Protein AF-A0A1A9Z2J8-F1 (afdb_monomer)

Sequence (151 aa):
MTIAEQLEAKGYQLGQQDGEQKGYQLGRQDGVKEATRQLAKQLLSDGVARENIKRYTSLSDRYEDRMIKNDYEVKYPLDAVSVEKFSELLGKPETAVRKMIINNKLPVVELTDPEAAAARVGERWVVISEFNRRVLEAYYNHPAEERDAWL

Radius of gyration: 28.79 Å; Cα contacts (8 Å, |Δi|>4): 84; chains: 1; bounding box: 60×54×87 Å

Foldseek 3Di:
DDPVVVVVVVVVVVVVVVVVVVVVVVVVVVVLVVVLVVVLVVCVVVVNDPVVSCVPSVPPPVVVVVVVVPPPPVVDPDQKAFLVVVCVVVVHPSVVSVVCVVVVNFAWDFADDPVPVPDDGGGIITGNVVVVVVVVVVLVPDDPCVNVVPD

Nearest PDB structures (foldseek):
  4lhf-assembly1_A  TM=9.411E-01  e=3.650E-07  Peduovirus P2
  6ama-assembly1_A  TM=7.362E-01  e=1.944E-01  Streptomyces venezuelae
  9gs9-assembly1_J  TM=6.048E-01  e=2.576E+00  Pseudoalteromonas agarivorans S816
  6pif-assembly1_J  TM=5.333E-01  e=2.410E+00  Vibrio cholerae
  1ub9-assembly1_A-2  TM=4.223E-01  e=1.419E+00  Pyrococcus horikoshii OT3

pLDDT: mean 79.55, std 14.09, range [46.72, 96.81]

InterPro domains:
  IPR019679 Regulatory phage protein Cox [PF10743] (67-151)
  IPR038147 Cox superfamily [G3DSA:6.10.200.10] (70-151)

Secondary structure (DSSP, 8-state):
--HHHHHHHHHHHHHHHHHHHHHHHHHHHHHHHHHHHHHHHHHHHTT--HHHHHHHH---HHHHHHHHTT----SS--SEEEHHHHHHHHTS-HHHHHHHHHTT-S-EEEE--SS-TTSSPPEEEEEHHHHHHHHHHHHHTS-HHHHSTT-

Organism: Glossina pallidipes (NCBI:txid7398)

Solvent-accessible surface area (backbone atoms only — not comparable to full-atom values): 8941 Å² total; per-residue (Å²): 133,55,75,66,59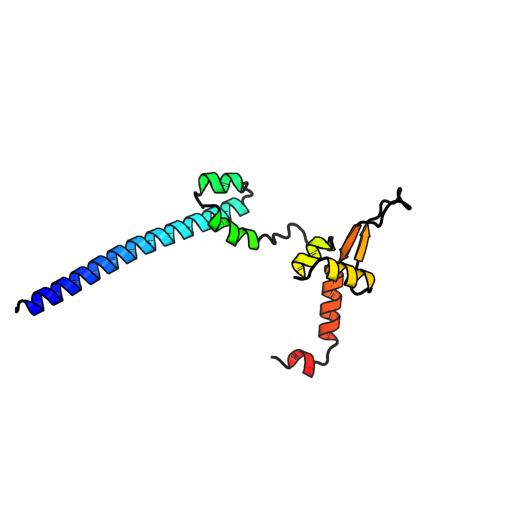,54,51,51,53,50,50,52,53,52,52,51,55,51,49,52,51,52,50,52,54,50,51,53,53,50,52,50,54,50,52,52,49,52,51,51,52,49,42,50,76,73,66,51,57,66,73,58,51,44,73,73,62,71,58,54,76,77,64,49,61,71,56,59,77,64,70,77,72,68,89,58,92,65,54,50,41,44,52,64,60,48,15,62,77,69,73,45,60,48,71,56,50,54,50,36,48,77,68,67,72,53,54,67,50,73,56,56,60,85,87,47,81,86,66,72,87,40,56,55,29,38,31,48,57,62,45,52,49,52,54,52,52,55,58,68,70,45,56,66,71,72,67,51,67,86,116

Mean predicted aligned error: 16.74 Å

Structure (mmCIF, N/CA/C/O backbone):
data_AF-A0A1A9Z2J8-F1
#
_entry.id   AF-A0A1A9Z2J8-F1
#
loop_
_atom_site.group_PDB
_atom_site.id
_atom_site.type_symbol
_atom_site.label_atom_id
_atom_site.label_alt_id
_atom_site.label_comp_id
_atom_site.label_asym_id
_atom_site.label_entity_id
_atom_site.label_seq_id
_atom_site.pdbx_PDB_ins_code
_atom_site.Cartn_x
_atom_site.Cartn_y
_atom_site.Cartn_z
_atom_site.occupancy
_atom_site.B_iso_or_equiv
_atom_site.auth_seq_id
_atom_site.auth_comp_id
_atom_site.auth_asym_id
_atom_site.auth_atom_id
_atom_site.pdbx_PDB_model_num
ATOM 1 N N . MET A 1 1 ? -37.058 -0.593 63.280 1.00 61.38 1 MET A N 1
ATOM 2 C CA . MET A 1 1 ? -35.844 -0.633 62.447 1.00 61.38 1 MET A CA 1
ATOM 3 C C . MET A 1 1 ? -34.641 -0.482 63.342 1.00 61.38 1 MET A C 1
ATOM 5 O O . MET A 1 1 ? -34.639 0.399 64.198 1.00 61.38 1 MET A O 1
ATOM 9 N N . THR A 1 2 ? -33.668 -1.364 63.175 1.00 86.56 2 THR A N 1
ATOM 10 C CA . THR A 1 2 ? -32.393 -1.313 63.889 1.00 86.56 2 THR A CA 1
ATOM 11 C C . THR A 1 2 ? -31.433 -0.344 63.191 1.00 86.56 2 THR A C 1
ATOM 13 O O . THR A 1 2 ? -31.602 -0.002 62.021 1.00 86.56 2 THR A O 1
ATOM 16 N N . ILE A 1 3 ? -30.416 0.129 63.912 1.00 80.06 3 ILE A N 1
ATOM 17 C CA . ILE A 1 3 ? -29.410 1.064 63.376 1.00 80.06 3 ILE A CA 1
ATOM 18 C C . ILE A 1 3 ? -28.657 0.443 62.182 1.00 80.06 3 ILE A C 1
ATOM 20 O O . ILE A 1 3 ? -28.304 1.149 61.241 1.00 80.06 3 ILE A O 1
ATOM 24 N N . ALA A 1 4 ? -28.466 -0.880 62.189 1.00 77.75 4 ALA A N 1
ATOM 25 C CA . ALA A 1 4 ? -27.839 -1.617 61.094 1.00 77.75 4 ALA A CA 1
ATOM 26 C C . ALA A 1 4 ? -28.681 -1.578 59.806 1.00 77.75 4 ALA A C 1
ATOM 28 O O . ALA A 1 4 ? -28.157 -1.243 58.748 1.00 77.75 4 ALA A O 1
ATOM 29 N N . GLU A 1 5 ? -29.993 -1.808 59.908 1.00 82.81 5 GLU A N 1
ATOM 30 C CA . GLU A 1 5 ? -30.920 -1.742 58.765 1.00 82.81 5 GLU A CA 1
ATOM 31 C C . GLU A 1 5 ? -30.978 -0.334 58.151 1.00 82.81 5 GLU A C 1
ATOM 33 O O . GLU A 1 5 ? -31.040 -0.178 56.933 1.00 82.81 5 GLU A O 1
ATOM 38 N N . GLN A 1 6 ? -30.919 0.714 58.983 1.00 78.81 6 GLN A N 1
ATOM 39 C CA . GLN A 1 6 ? -30.886 2.098 58.497 1.00 78.81 6 GLN A CA 1
ATOM 40 C C . GLN A 1 6 ? -29.582 2.435 57.768 1.00 78.81 6 GLN A C 1
ATOM 42 O O . GLN A 1 6 ? -29.606 3.160 56.771 1.00 78.81 6 GLN A O 1
ATOM 47 N N . LEU A 1 7 ? -28.447 1.925 58.253 1.00 76.19 7 LEU A N 1
ATOM 48 C CA . LEU A 1 7 ? -27.150 2.119 57.604 1.00 76.19 7 LEU A CA 1
ATOM 49 C C . LEU A 1 7 ? -27.081 1.392 56.256 1.00 76.19 7 LEU A C 1
ATOM 51 O O . LEU A 1 7 ? -26.599 1.976 55.286 1.00 76.19 7 LEU A O 1
ATOM 55 N N . GLU A 1 8 ? -27.609 0.172 56.170 1.00 83.44 8 GLU A N 1
ATOM 56 C CA . GLU A 1 8 ? -27.655 -0.608 54.930 1.00 83.44 8 GLU A CA 1
ATOM 57 C C . GLU A 1 8 ? -28.583 0.031 53.885 1.00 83.44 8 GLU A C 1
ATOM 59 O O . GLU A 1 8 ? -28.173 0.243 52.743 1.00 83.44 8 GLU A O 1
ATOM 64 N N . ALA A 1 9 ? -29.785 0.460 54.290 1.00 82.56 9 ALA A N 1
ATOM 65 C CA . ALA A 1 9 ? -30.716 1.172 53.412 1.00 82.56 9 ALA A CA 1
ATOM 66 C C . ALA A 1 9 ? -30.120 2.485 52.876 1.00 82.56 9 ALA A C 1
ATOM 68 O O . ALA A 1 9 ? -30.250 2.798 51.690 1.00 82.56 9 ALA A O 1
ATOM 69 N N . LYS A 1 10 ? -29.414 3.237 53.731 1.00 87.25 10 LYS A N 1
ATOM 70 C CA . LYS A 1 10 ? -28.740 4.477 53.331 1.00 87.25 10 LYS A CA 1
ATOM 71 C C . LYS A 1 10 ? -27.565 4.208 52.393 1.00 87.25 10 LYS A C 1
ATOM 73 O O . LYS A 1 10 ? -27.387 4.951 51.433 1.00 87.25 10 LYS A O 1
ATOM 78 N N . GLY A 1 11 ? -26.789 3.151 52.639 1.00 81.12 11 GLY A N 1
ATOM 79 C CA . GLY A 1 11 ? -25.708 2.719 51.752 1.00 81.12 11 GLY A CA 1
ATOM 80 C C . GLY A 1 11 ? -26.219 2.321 50.366 1.00 81.12 11 GLY A C 1
ATOM 81 O O . GLY A 1 11 ? -25.662 2.758 49.360 1.00 81.12 11 GLY A O 1
ATOM 82 N N . TYR A 1 12 ? -27.323 1.574 50.310 1.00 83.69 12 TYR A N 1
ATOM 83 C CA . TYR A 1 12 ? -27.968 1.177 49.059 1.00 83.69 12 TYR A CA 1
ATOM 84 C C . TYR A 1 12 ? -28.475 2.387 48.259 1.00 83.69 12 TYR A C 1
ATOM 86 O O . TYR A 1 12 ? -28.181 2.511 47.071 1.00 83.69 12 TYR A O 1
ATOM 94 N N . GLN A 1 13 ? -29.162 3.327 48.916 1.00 81.19 13 GLN A N 1
ATOM 95 C CA . GLN A 1 13 ? -29.629 4.567 48.283 1.00 81.19 13 GLN A CA 1
ATOM 96 C C . GLN A 1 13 ? -28.477 5.428 47.752 1.00 81.19 13 GLN A C 1
ATOM 98 O O . GLN A 1 13 ? -28.555 5.932 46.632 1.00 81.19 13 GLN A O 1
ATOM 103 N N . LEU A 1 14 ? -27.394 5.571 48.525 1.00 82.88 14 LEU A N 1
ATOM 104 C CA . LEU A 1 14 ? -26.217 6.328 48.094 1.00 82.88 14 LEU A CA 1
ATOM 105 C C . LEU A 1 14 ? -25.551 5.680 46.873 1.00 82.88 14 LEU A C 1
ATOM 107 O O . LEU A 1 14 ? -25.165 6.381 45.943 1.00 82.88 14 LEU A O 1
ATOM 111 N N . GLY A 1 15 ? -25.449 4.346 46.861 1.00 82.62 15 GLY A N 1
ATOM 112 C CA . GLY A 1 15 ? -24.885 3.589 45.744 1.00 82.62 15 GLY A CA 1
ATOM 113 C C . GLY A 1 15 ? -25.708 3.714 44.460 1.00 82.62 15 GLY A C 1
ATOM 114 O O . GLY A 1 15 ? -25.133 3.888 43.386 1.00 82.62 15 GLY A O 1
ATOM 115 N N . GLN A 1 16 ? -27.041 3.691 44.562 1.00 83.75 16 GLN A N 1
ATOM 116 C CA . GLN A 1 16 ? -27.921 3.928 43.413 1.00 83.75 16 GLN A CA 1
ATOM 117 C C . GLN A 1 16 ? -27.760 5.348 42.862 1.00 83.75 16 GLN A C 1
ATOM 119 O O . GLN A 1 16 ? -27.564 5.523 41.661 1.00 83.75 16 GLN A O 1
ATOM 124 N N . GLN A 1 17 ? -27.760 6.355 43.737 1.00 79.00 17 GLN A N 1
ATOM 125 C CA . GLN A 1 17 ? -27.650 7.756 43.333 1.00 79.00 17 GLN A CA 1
ATOM 126 C C . GLN A 1 17 ? -26.288 8.082 42.696 1.00 79.00 17 GLN A C 1
ATOM 128 O O . GLN A 1 17 ? -26.221 8.802 41.699 1.00 79.00 17 GLN A O 1
ATOM 133 N N . ASP A 1 18 ? -25.202 7.530 43.242 1.00 83.00 18 ASP A N 1
ATOM 134 C CA . ASP A 1 18 ? -23.854 7.681 42.689 1.00 83.00 18 ASP A CA 1
ATOM 135 C C . ASP A 1 18 ? -23.715 6.948 41.342 1.00 83.00 18 ASP A C 1
ATOM 137 O O . ASP A 1 18 ? -23.145 7.485 40.390 1.00 83.00 18 ASP A O 1
ATOM 141 N N . GLY A 1 19 ? -24.308 5.755 41.219 1.00 81.56 19 GLY A N 1
ATOM 142 C CA . GLY A 1 19 ? -24.363 4.996 39.968 1.00 81.56 19 GLY A CA 1
ATOM 143 C C . GLY A 1 19 ? -25.108 5.732 38.851 1.00 81.56 19 GLY A C 1
ATOM 144 O O . GLY A 1 19 ? -24.592 5.842 37.737 1.00 81.56 19 GLY A O 1
ATOM 145 N N . GLU A 1 20 ? -26.282 6.293 39.147 1.00 85.88 20 GLU A N 1
ATOM 146 C CA . GLU A 1 20 ? -27.078 7.076 38.192 1.00 85.88 20 GLU A CA 1
ATOM 147 C C . GLU A 1 20 ? -26.356 8.351 37.746 1.00 85.88 20 GLU A C 1
ATOM 149 O O . GLU A 1 20 ? -26.283 8.639 36.547 1.00 85.88 20 GLU A O 1
ATOM 154 N N . GLN A 1 21 ? -25.768 9.102 38.684 1.00 77.00 21 GLN A N 1
ATOM 155 C CA . GLN A 1 21 ? -25.025 10.318 38.349 1.00 77.00 21 GLN A CA 1
ATOM 156 C C . GLN A 1 21 ? -23.794 10.020 37.494 1.00 77.00 21 GLN A C 1
ATOM 158 O O . GLN A 1 21 ? -23.568 10.700 36.489 1.00 77.00 21 GLN A O 1
ATOM 163 N N . LYS A 1 22 ? -23.014 8.993 37.853 1.00 81.25 22 LYS A N 1
ATOM 164 C CA . LYS A 1 22 ? -21.844 8.572 37.072 1.00 81.25 22 LYS A CA 1
ATOM 165 C C . LYS A 1 22 ? -22.247 8.090 35.683 1.00 81.25 22 LYS A C 1
ATOM 167 O O . LYS A 1 22 ? -21.619 8.493 34.707 1.00 81.25 22 LYS A O 1
ATOM 172 N N . GLY A 1 23 ? -23.313 7.296 35.579 1.00 79.12 23 GLY A N 1
ATOM 173 C CA . GLY A 1 23 ? -23.844 6.824 34.301 1.00 79.12 23 GLY A CA 1
ATOM 174 C C . GLY A 1 23 ? -24.290 7.971 33.393 1.00 79.12 23 GLY A C 1
ATOM 175 O O . GLY A 1 23 ? -23.905 8.019 32.225 1.00 79.12 23 GLY A O 1
ATOM 176 N N . TYR A 1 24 ? -25.024 8.945 33.936 1.00 81.38 24 TYR A N 1
ATOM 177 C CA . TYR A 1 24 ? -25.466 10.123 33.188 1.00 81.38 24 TYR A CA 1
ATOM 178 C C . TYR A 1 24 ? -24.291 10.982 32.702 1.00 81.38 24 TYR A C 1
ATOM 180 O O . TYR A 1 24 ? -24.257 11.411 31.547 1.00 81.38 24 TYR A O 1
ATOM 188 N N . GLN A 1 25 ? -23.302 11.221 33.566 1.00 74.12 25 GLN A N 1
ATOM 189 C CA . GLN A 1 25 ? -22.114 11.994 33.203 1.00 74.12 25 GLN A CA 1
ATOM 190 C C . GLN A 1 25 ? -21.282 11.287 32.131 1.00 74.1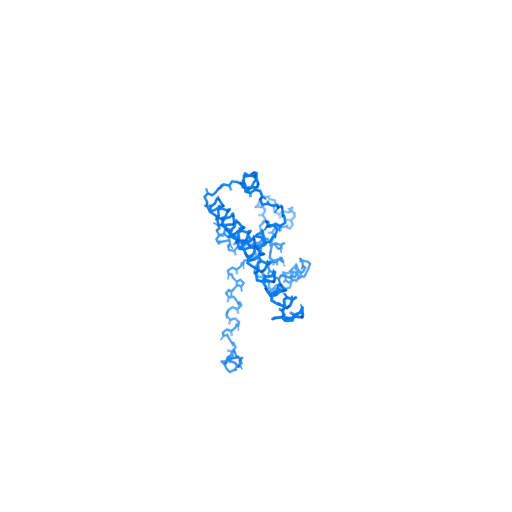2 25 GLN A C 1
ATOM 192 O O . GLN A 1 25 ? -20.850 11.940 31.179 1.00 74.12 25 GLN A O 1
ATOM 197 N N . LEU A 1 26 ? -21.089 9.972 32.256 1.00 74.81 26 LEU A N 1
ATOM 198 C CA . LEU A 1 26 ? -20.345 9.175 31.286 1.00 74.81 26 LEU A CA 1
ATOM 199 C C . LEU A 1 26 ? -21.067 9.136 29.934 1.00 74.81 26 LEU A C 1
ATOM 201 O O . LEU A 1 26 ? -20.469 9.483 28.920 1.00 74.81 26 LEU A O 1
ATOM 205 N N . GLY A 1 27 ? -22.371 8.845 29.924 1.00 77.31 27 GLY A N 1
ATOM 206 C CA . GLY A 1 27 ? -23.172 8.818 28.697 1.00 77.31 27 GLY A CA 1
ATOM 207 C C . GLY A 1 27 ? -23.217 10.170 27.983 1.00 77.31 27 GLY A C 1
ATOM 208 O O . GLY A 1 27 ? -23.097 10.237 26.761 1.00 77.31 27 GLY A O 1
ATOM 209 N N . ARG A 1 28 ? -23.300 11.276 28.734 1.00 80.19 28 ARG A N 1
ATOM 210 C CA . ARG A 1 28 ? -23.213 12.624 28.159 1.00 80.19 28 ARG A CA 1
ATOM 211 C C . ARG A 1 28 ? -21.837 12.892 27.548 1.00 80.19 28 ARG A C 1
ATOM 213 O O . ARG A 1 28 ? -21.763 13.476 26.470 1.00 80.19 28 ARG A O 1
ATOM 220 N N . GLN A 1 29 ? -20.755 12.494 28.216 1.00 71.25 29 GLN A N 1
ATOM 221 C CA . GLN A 1 29 ? -19.405 12.658 27.672 1.00 71.25 29 GLN A CA 1
ATOM 222 C C . GLN A 1 29 ? -19.191 11.816 26.414 1.00 71.25 29 GLN A C 1
ATOM 224 O O . GLN A 1 29 ? -18.598 12.306 25.454 1.00 71.25 29 GLN A O 1
ATOM 229 N N . ASP A 1 30 ? -19.675 10.580 26.402 1.00 72.56 30 ASP A N 1
ATOM 230 C CA . ASP A 1 30 ? -19.503 9.676 25.269 1.00 72.56 30 ASP A CA 1
ATOM 231 C C . ASP A 1 30 ? -20.347 10.116 24.069 1.00 72.56 30 ASP A C 1
ATOM 233 O O . ASP A 1 30 ? -19.813 10.216 22.965 1.00 72.56 30 ASP A O 1
ATOM 237 N N . GLY A 1 31 ? -21.592 10.550 24.288 1.00 72.62 31 GLY A N 1
ATOM 238 C CA . GLY A 1 31 ? -22.425 11.129 23.230 1.00 72.62 31 GLY A CA 1
ATOM 239 C C . GLY A 1 31 ? -21.825 12.399 22.617 1.00 72.62 31 GLY A C 1
ATOM 240 O O . GLY A 1 31 ? -21.841 12.570 21.399 1.00 72.62 31 GLY A O 1
ATOM 241 N N . VAL A 1 32 ? -21.221 13.272 23.434 1.00 76.56 32 VAL A N 1
ATOM 242 C CA . VAL A 1 32 ? -20.510 14.461 22.932 1.00 76.56 32 VAL A CA 1
ATOM 243 C C . VAL A 1 32 ? -19.299 14.059 22.087 1.00 76.56 32 VAL A C 1
ATOM 245 O O . VAL A 1 32 ? -19.116 14.600 21.000 1.00 76.56 32 VAL A O 1
ATOM 248 N N . LYS A 1 33 ? -18.491 13.089 22.532 1.00 71.75 33 LYS A N 1
ATOM 249 C CA . LYS A 1 33 ? -17.336 12.602 21.754 1.00 71.75 33 LYS A CA 1
ATOM 250 C C . LYS A 1 33 ? -17.765 11.997 20.418 1.00 71.75 33 LYS A C 1
ATOM 252 O O . LYS A 1 33 ? -17.117 12.245 19.402 1.00 71.75 33 LYS A O 1
ATOM 257 N N . GLU A 1 34 ? -18.835 11.209 20.409 1.00 74.69 34 GLU A N 1
ATOM 258 C CA . GLU A 1 34 ? -19.359 10.588 19.192 1.00 74.69 34 GLU A CA 1
ATOM 259 C C . GLU A 1 34 ? -19.903 11.622 18.208 1.00 74.69 34 GLU A C 1
ATOM 261 O O . GLU A 1 34 ? -19.546 11.576 17.028 1.00 74.69 34 GLU A O 1
ATOM 266 N N . ALA A 1 35 ? -20.679 12.598 18.685 1.00 76.00 35 ALA A N 1
ATOM 267 C CA . ALA A 1 35 ? -21.194 13.686 17.860 1.00 76.00 35 ALA A CA 1
ATOM 268 C C . ALA A 1 35 ? -20.056 14.510 17.238 1.00 76.00 35 ALA A C 1
ATOM 270 O O . ALA A 1 35 ? -20.043 14.744 16.028 1.00 76.00 35 ALA A O 1
ATOM 271 N N . THR A 1 36 ? -19.043 14.874 18.031 1.00 74.50 36 THR A N 1
ATOM 272 C CA . THR A 1 36 ? -17.867 15.600 17.529 1.00 74.50 36 THR A CA 1
ATOM 273 C C . THR A 1 36 ? -17.100 14.777 16.493 1.00 74.50 36 THR A C 1
ATOM 275 O O . THR A 1 36 ? -16.624 15.316 15.494 1.00 74.50 36 THR A O 1
ATOM 278 N N . ARG A 1 37 ? -17.020 13.452 16.672 1.00 74.50 37 ARG A N 1
ATOM 279 C CA . ARG A 1 37 ? -16.382 12.551 15.706 1.00 74.50 37 ARG A CA 1
ATOM 280 C C . ARG A 1 37 ? -17.146 12.480 14.386 1.00 74.50 37 ARG A C 1
ATOM 282 O O . ARG A 1 37 ? -16.519 12.466 13.329 1.00 74.50 37 ARG A O 1
ATOM 289 N N . GLN A 1 38 ? -18.472 12.391 14.436 1.00 78.38 38 GLN A N 1
ATOM 290 C CA . GLN A 1 38 ? -19.312 12.362 13.238 1.00 78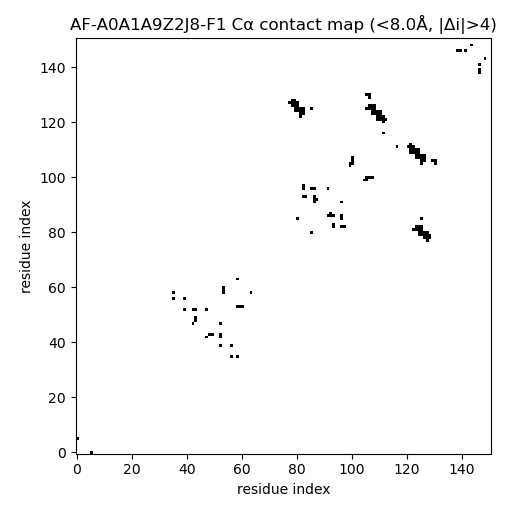.38 38 GLN A CA 1
ATOM 291 C C . GLN A 1 38 ? -19.209 13.678 12.466 1.00 78.38 38 GLN A C 1
ATOM 293 O O . GLN A 1 38 ? -18.988 13.655 11.257 1.00 78.38 38 GLN A O 1
ATOM 298 N N . LEU A 1 39 ? -19.245 14.806 13.176 1.00 79.94 39 LEU A N 1
ATOM 299 C CA . LEU A 1 39 ? -19.057 16.126 12.585 1.00 79.94 39 LEU A CA 1
ATOM 300 C C . LEU A 1 39 ? -17.686 16.259 11.908 1.00 79.94 39 LEU A C 1
ATOM 302 O O . LEU A 1 39 ? -17.606 16.697 10.765 1.00 79.94 39 LEU A O 1
ATOM 306 N N . ALA A 1 40 ? -16.607 15.830 12.569 1.00 75.88 40 ALA A N 1
ATOM 307 C CA . ALA A 1 40 ? -15.266 15.870 11.984 1.00 75.88 40 ALA A CA 1
ATOM 308 C C . ALA A 1 40 ? -15.162 15.026 10.701 1.00 75.88 40 ALA A C 1
ATOM 310 O O . ALA A 1 40 ? -14.560 15.469 9.726 1.00 75.88 40 ALA A O 1
ATOM 311 N N . LYS A 1 41 ? -15.786 13.838 10.667 1.00 76.38 41 LYS A N 1
ATOM 312 C CA . LYS A 1 41 ? -15.846 13.000 9.456 1.00 76.38 41 LYS A CA 1
ATOM 313 C C . LYS A 1 41 ? -16.582 13.691 8.311 1.00 76.38 41 LYS A C 1
ATOM 315 O O . LYS A 1 41 ? -16.123 13.620 7.176 1.00 76.38 41 LYS A O 1
ATOM 320 N N . GLN A 1 42 ? -17.697 14.351 8.607 1.00 78.69 42 GLN A N 1
ATOM 321 C CA . GLN A 1 42 ? -18.462 15.080 7.602 1.00 78.69 42 GLN A CA 1
ATOM 322 C C . GLN A 1 42 ? -17.652 16.250 7.032 1.00 78.69 42 GLN A C 1
ATOM 324 O O . GLN A 1 42 ? -17.511 16.358 5.823 1.00 78.69 42 GLN A O 1
ATOM 329 N N . LEU A 1 43 ? -17.016 17.054 7.889 1.00 81.25 43 LEU A N 1
ATOM 330 C CA . LEU A 1 43 ? -16.179 18.177 7.451 1.00 81.25 43 LEU A CA 1
ATOM 331 C C . LEU A 1 43 ? -14.988 17.727 6.588 1.00 81.25 43 LEU A C 1
ATOM 333 O O . LEU A 1 43 ? -14.638 18.408 5.626 1.00 81.25 43 LEU A O 1
ATOM 337 N N . LEU A 1 44 ? -14.383 16.576 6.907 1.00 77.62 44 LEU A N 1
ATOM 338 C CA . LEU A 1 44 ? -13.347 15.967 6.067 1.00 77.62 44 LEU A CA 1
ATOM 339 C C . LEU A 1 44 ? -13.900 15.562 4.695 1.00 77.62 44 LEU A C 1
ATOM 341 O O . LEU A 1 44 ? -13.288 15.887 3.681 1.00 77.62 44 LEU A O 1
ATOM 345 N N . SER A 1 45 ? -15.064 14.903 4.667 1.00 71.88 45 SER A N 1
ATOM 346 C CA . SER A 1 45 ? -15.752 14.522 3.425 1.00 71.88 45 SER A CA 1
ATOM 347 C C . SER A 1 45 ? -16.117 15.734 2.565 1.00 71.88 45 SER A C 1
ATOM 349 O O . SER A 1 45 ? -16.064 15.658 1.341 1.00 71.88 45 SER A O 1
ATOM 351 N N . ASP A 1 46 ? -16.451 16.857 3.198 1.00 79.38 46 ASP A N 1
ATOM 352 C CA . ASP A 1 46 ? -16.801 18.112 2.530 1.00 79.38 46 ASP A CA 1
ATOM 353 C C . ASP A 1 46 ? -15.557 18.899 2.058 1.00 79.38 46 ASP A C 1
ATOM 355 O O . ASP A 1 46 ? -15.671 19.997 1.511 1.00 79.38 46 ASP A O 1
ATOM 359 N N . GLY A 1 47 ? -14.350 18.355 2.255 1.00 75.00 47 GLY A N 1
ATOM 360 C CA . GLY A 1 47 ? -13.094 18.944 1.786 1.00 75.00 47 GLY A CA 1
ATOM 361 C C . GLY A 1 47 ? -12.567 20.091 2.651 1.00 75.00 47 GLY A C 1
ATOM 362 O O . GLY A 1 47 ? -11.686 20.839 2.218 1.00 75.00 47 GLY A O 1
ATOM 363 N N . VAL A 1 48 ? -13.073 20.251 3.878 1.00 78.31 48 VAL A N 1
ATOM 364 C CA . VAL A 1 48 ? -12.579 21.266 4.813 1.00 78.31 48 VAL A CA 1
ATOM 365 C C . VAL A 1 48 ? -11.153 20.918 5.243 1.00 78.31 48 VAL A C 1
ATOM 367 O O . VAL A 1 48 ? -10.856 19.804 5.676 1.00 78.31 48 VAL A O 1
ATOM 370 N N . ALA A 1 49 ? -10.250 21.897 5.151 1.00 75.06 49 ALA A N 1
ATOM 371 C CA . ALA A 1 49 ? -8.861 21.725 5.561 1.00 75.06 49 ALA A CA 1
ATOM 372 C C . ALA A 1 49 ? -8.758 21.316 7.041 1.00 75.06 49 ALA A C 1
ATOM 374 O O . ALA A 1 49 ? -9.382 21.918 7.917 1.00 75.06 49 ALA A O 1
ATOM 375 N N . ARG A 1 50 ? -7.910 20.3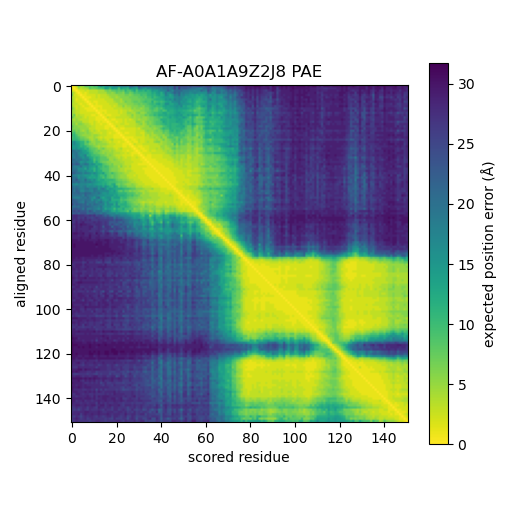23 7.325 1.00 69.00 50 ARG A N 1
ATOM 376 C CA . ARG A 1 50 ? -7.739 19.703 8.654 1.00 69.00 50 ARG A CA 1
ATOM 377 C C . ARG A 1 50 ? -7.397 20.708 9.757 1.00 69.00 50 ARG A C 1
ATOM 379 O O . ARG A 1 50 ? -7.924 20.615 10.857 1.00 69.00 50 ARG A O 1
ATOM 386 N N . GLU A 1 51 ? -6.592 21.718 9.433 1.00 71.62 51 GLU A N 1
ATOM 387 C CA . GLU A 1 51 ? -6.257 22.828 10.339 1.00 71.62 51 GLU A CA 1
ATOM 388 C C . GLU A 1 51 ? -7.507 23.572 10.837 1.00 71.62 51 GLU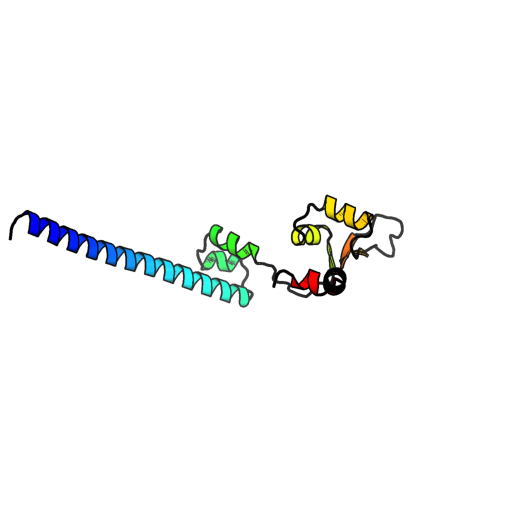 A C 1
ATOM 390 O O . GLU A 1 51 ? -7.603 23.940 12.006 1.00 71.62 51 GLU A O 1
ATOM 395 N N . ASN A 1 52 ? -8.511 23.743 9.975 1.00 72.06 52 ASN A N 1
ATOM 396 C CA . ASN A 1 52 ? -9.766 24.381 10.359 1.00 72.06 52 ASN A CA 1
ATOM 397 C C . ASN A 1 52 ? -10.603 23.440 11.234 1.00 72.06 52 ASN A C 1
ATOM 399 O O . ASN A 1 52 ? -11.167 23.872 12.235 1.00 72.06 52 ASN A O 1
ATOM 403 N N . ILE A 1 53 ? -10.629 22.141 10.927 1.00 71.75 53 ILE A N 1
ATOM 404 C CA . ILE A 1 53 ? -11.343 21.142 11.738 1.00 71.75 53 ILE A CA 1
ATOM 405 C C . ILE A 1 53 ? -10.783 21.106 13.167 1.00 71.75 53 ILE A C 1
ATOM 407 O O . ILE A 1 53 ? -11.563 21.136 14.120 1.00 71.75 53 ILE A O 1
ATOM 411 N N . LYS A 1 54 ? -9.457 21.155 13.337 1.00 71.25 54 LYS A N 1
ATOM 412 C CA . LYS A 1 54 ? -8.801 21.246 14.653 1.00 71.25 54 LYS A CA 1
ATOM 413 C C . LYS A 1 54 ? -9.250 22.461 15.456 1.00 71.25 54 LYS A C 1
ATOM 415 O O . LYS A 1 54 ? -9.614 22.336 16.626 1.00 71.25 54 LYS A O 1
ATOM 420 N N . ARG A 1 55 ? -9.265 23.635 14.816 1.00 70.94 55 ARG A N 1
ATOM 421 C CA . ARG A 1 55 ? -9.660 24.901 15.454 1.00 70.94 55 ARG A CA 1
ATOM 422 C C . ARG A 1 55 ? -11.103 24.888 15.945 1.00 70.94 55 ARG A C 1
ATOM 424 O O . ARG A 1 55 ? -11.381 25.471 16.988 1.00 70.94 55 ARG A O 1
ATOM 431 N N . TYR A 1 56 ? -12.008 24.231 15.219 1.00 67.31 56 TYR A N 1
ATOM 432 C CA . TYR A 1 56 ? -13.442 24.287 15.514 1.00 67.31 56 TYR A CA 1
ATOM 433 C C . TYR A 1 56 ? -13.978 23.094 16.312 1.00 67.31 56 TYR A C 1
ATOM 435 O O . TYR A 1 56 ? -14.959 23.247 17.034 1.00 67.31 56 TYR A O 1
ATOM 443 N N . THR A 1 57 ? -13.355 21.916 16.234 1.00 69.06 57 THR A N 1
ATOM 444 C CA . THR A 1 57 ? -13.878 20.703 16.894 1.00 69.06 57 THR A CA 1
ATOM 445 C C . THR A 1 57 ? -13.307 20.460 18.289 1.00 69.06 57 THR A C 1
ATOM 447 O O . THR A 1 57 ? -13.807 19.593 19.003 1.00 69.06 57 THR A O 1
ATOM 450 N N . SER A 1 58 ? -12.282 21.219 18.704 1.00 65.12 58 SER A N 1
ATOM 451 C CA . SER A 1 58 ? -11.581 21.022 19.988 1.00 65.12 58 SER A CA 1
ATOM 452 C C . SER A 1 58 ? -11.089 19.577 20.207 1.00 65.12 58 SER A C 1
ATOM 454 O O . SER A 1 58 ? -10.804 19.171 21.336 1.00 65.12 58 SER A O 1
ATOM 456 N N . LEU A 1 59 ? -10.984 18.783 19.135 1.00 62.94 59 LEU A N 1
ATOM 457 C CA . LEU A 1 59 ? -10.393 17.454 19.155 1.00 62.94 59 LEU A CA 1
ATOM 458 C C . LEU A 1 59 ? -8.883 17.638 19.308 1.00 62.94 59 LEU A C 1
ATOM 460 O O . LEU A 1 59 ? -8.221 18.176 18.427 1.00 62.94 59 LEU A O 1
ATOM 464 N N . SER A 1 60 ? -8.333 17.250 20.460 1.00 53.81 60 SER A N 1
ATOM 465 C CA . SER A 1 60 ? -6.889 17.350 20.687 1.00 53.81 60 SER A CA 1
ATOM 466 C C . SER A 1 60 ? -6.122 16.452 19.713 1.00 53.81 60 SER A C 1
ATOM 468 O O . SER A 1 60 ? -6.624 15.399 19.309 1.00 53.81 60 SER A O 1
ATOM 470 N N . ASP A 1 61 ? -4.875 16.830 19.407 1.00 55.84 61 ASP A N 1
ATOM 471 C CA . ASP A 1 61 ? -3.964 16.153 18.463 1.00 55.84 61 ASP A CA 1
ATOM 472 C C . ASP A 1 61 ? -3.867 14.623 18.647 1.00 55.84 61 ASP A C 1
ATOM 474 O O . ASP A 1 61 ? -3.520 13.888 17.726 1.00 55.84 61 ASP A O 1
ATOM 478 N N . ARG A 1 62 ? -4.231 14.110 19.828 1.00 51.19 62 ARG A N 1
ATOM 479 C CA . ARG A 1 62 ? -4.204 12.683 20.180 1.00 51.19 62 ARG A CA 1
ATOM 480 C C . ARG A 1 62 ? -5.346 11.858 19.576 1.00 51.19 62 ARG A C 1
ATOM 482 O O . ARG A 1 62 ? -5.222 10.637 19.481 1.00 51.19 62 ARG A O 1
ATOM 489 N N . TYR A 1 63 ? -6.471 12.479 19.218 1.00 49.72 63 TYR A N 1
ATOM 490 C CA . TYR A 1 63 ? -7.608 11.782 18.601 1.00 49.72 63 TYR A CA 1
ATOM 491 C C . TYR A 1 63 ? -7.464 11.669 17.085 1.00 49.72 63 TYR A C 1
ATOM 493 O O . TYR A 1 63 ? -7.923 10.688 16.497 1.00 49.72 63 TYR A O 1
ATOM 501 N N . GLU A 1 64 ? -6.772 12.624 16.469 1.00 53.44 64 GLU A N 1
ATOM 502 C CA . GLU A 1 64 ? -6.468 12.581 15.045 1.00 53.44 64 GLU A CA 1
ATOM 503 C C . GLU A 1 64 ? -5.368 11.568 14.724 1.00 53.44 64 GLU A C 1
ATOM 505 O O . GLU A 1 64 ? -5.504 10.861 13.739 1.00 53.44 64 GLU A O 1
ATOM 510 N N . ASP A 1 65 ? -4.368 11.363 15.588 1.00 50.62 65 ASP A N 1
ATOM 511 C CA . ASP A 1 65 ? -3.261 10.415 15.345 1.00 50.62 65 ASP A CA 1
ATOM 512 C C . ASP A 1 65 ? -3.726 8.958 15.097 1.00 50.62 65 ASP A C 1
ATOM 514 O O . ASP A 1 65 ? -3.107 8.181 14.368 1.00 50.62 65 ASP A O 1
ATOM 518 N N . ARG A 1 66 ? -4.898 8.588 15.638 1.00 50.78 66 ARG A N 1
ATOM 519 C CA . ARG A 1 66 ? -5.549 7.290 15.383 1.00 50.78 66 ARG A CA 1
ATOM 520 C C . ARG A 1 66 ? -6.428 7.260 14.129 1.00 50.78 66 ARG A C 1
ATOM 522 O O . ARG A 1 66 ? -6.687 6.174 13.620 1.00 50.78 66 ARG A O 1
ATOM 529 N N . MET A 1 67 ? -6.899 8.412 13.648 1.00 48.50 67 MET A N 1
ATOM 530 C CA . MET A 1 67 ? -7.627 8.536 12.376 1.00 48.50 67 MET A CA 1
ATOM 531 C C . MET A 1 67 ? -6.667 8.730 11.190 1.00 48.50 67 MET A C 1
ATOM 533 O O . MET A 1 67 ? -6.937 8.197 10.121 1.00 48.50 67 MET A O 1
ATOM 537 N N . ILE A 1 68 ? -5.512 9.371 11.406 1.00 49.25 68 ILE A N 1
ATOM 538 C CA . ILE A 1 68 ? -4.445 9.609 10.416 1.00 49.25 68 ILE A CA 1
ATOM 539 C C . ILE A 1 68 ? -3.845 8.291 9.901 1.00 49.25 68 ILE A C 1
ATOM 541 O O . ILE A 1 68 ? -3.459 8.197 8.740 1.00 49.25 68 ILE A O 1
ATOM 545 N N . LYS A 1 69 ? -3.831 7.221 10.709 1.00 49.41 69 LYS A N 1
ATOM 546 C CA . LYS A 1 69 ? -3.340 5.906 10.250 1.00 49.41 69 LYS A CA 1
ATOM 547 C C . LYS A 1 69 ? -4.218 5.223 9.195 1.00 49.41 69 LYS A C 1
ATOM 549 O O . LYS A 1 69 ? -3.774 4.231 8.627 1.00 49.41 69 LYS A O 1
ATOM 554 N N . ASN A 1 70 ? -5.418 5.739 8.922 1.00 49.75 70 ASN A N 1
ATOM 555 C CA . ASN A 1 70 ? -6.312 5.212 7.889 1.00 49.75 70 ASN A CA 1
ATOM 556 C C . ASN A 1 70 ? -6.447 6.130 6.664 1.00 49.75 70 ASN A C 1
ATOM 558 O O . ASN A 1 70 ? -7.356 5.929 5.863 1.00 49.75 70 ASN A O 1
ATOM 562 N N . ASP A 1 71 ? -5.519 7.068 6.456 1.00 46.72 71 ASP A N 1
ATOM 563 C CA . ASP A 1 71 ? -5.428 7.852 5.217 1.00 46.72 71 ASP A CA 1
ATOM 564 C C . ASP A 1 71 ? -4.818 7.037 4.053 1.00 46.72 71 ASP A C 1
ATOM 566 O O . ASP A 1 71 ? -3.942 7.502 3.326 1.00 46.72 71 ASP A O 1
ATOM 570 N N . TYR A 1 72 ? -5.313 5.820 3.817 1.00 52.19 72 TYR A N 1
ATOM 571 C CA . TYR A 1 72 ? -5.268 5.221 2.479 1.00 52.19 72 TYR A CA 1
ATOM 572 C C . TYR A 1 72 ? -6.449 5.744 1.659 1.00 52.19 72 TYR A C 1
ATOM 574 O O . TYR A 1 72 ? -7.168 4.978 1.019 1.00 52.19 72 TYR A O 1
ATOM 582 N N . GLU A 1 73 ? -6.676 7.058 1.683 1.00 52.44 73 GLU A N 1
ATOM 583 C CA . GLU A 1 73 ? -7.556 7.695 0.716 1.00 52.44 73 GLU A CA 1
ATOM 584 C C . GLU A 1 73 ? -6.793 7.703 -0.615 1.00 52.44 73 GLU A C 1
ATOM 586 O O . GLU A 1 73 ? -6.080 8.640 -0.975 1.00 52.44 73 GLU A O 1
ATOM 591 N N . VAL A 1 74 ? -6.848 6.557 -1.300 1.00 53.97 74 VAL A N 1
ATOM 592 C CA . VAL A 1 74 ? -6.325 6.345 -2.647 1.00 53.97 74 VAL A CA 1
ATOM 593 C C . VAL A 1 74 ? -7.134 7.257 -3.564 1.00 53.97 74 VAL A C 1
AT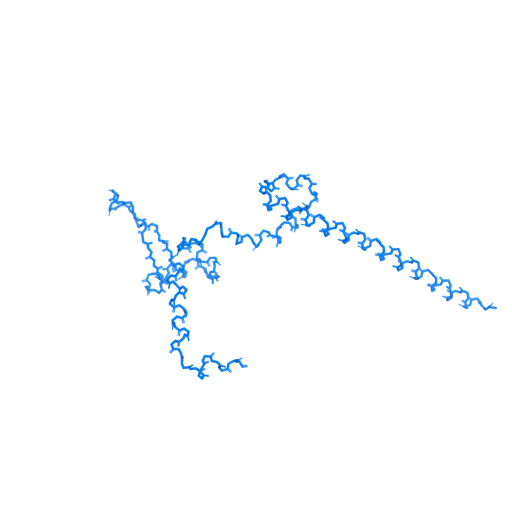OM 595 O O . VAL A 1 74 ? -8.171 6.878 -4.098 1.00 53.97 74 VAL A O 1
ATOM 598 N N . LYS A 1 75 ? -6.686 8.511 -3.684 1.00 53.38 75 LYS A N 1
ATOM 599 C CA . LYS A 1 75 ? -7.382 9.574 -4.421 1.00 53.38 75 LYS A CA 1
ATOM 600 C C . LYS A 1 75 ? -7.527 9.249 -5.917 1.00 53.38 75 LYS A C 1
ATOM 602 O O . LYS A 1 75 ? -8.391 9.816 -6.569 1.00 53.38 75 LYS A O 1
ATOM 607 N N . TYR A 1 76 ? -6.724 8.308 -6.422 1.00 50.69 76 TYR A N 1
ATOM 608 C CA . TYR A 1 76 ? -6.819 7.629 -7.719 1.00 50.69 76 TYR A CA 1
ATOM 609 C C . TYR A 1 76 ? -6.129 6.261 -7.601 1.00 50.69 76 TYR A C 1
ATOM 611 O O . TYR A 1 76 ? -5.127 6.196 -6.882 1.00 50.69 76 TYR A O 1
ATOM 619 N N . PRO A 1 77 ? -6.581 5.183 -8.278 1.00 66.19 77 PRO A N 1
ATOM 620 C CA . PRO A 1 77 ? -5.807 3.947 -8.342 1.00 66.19 77 PRO A CA 1
ATOM 621 C C . PRO A 1 77 ? -4.505 4.236 -9.096 1.00 66.19 77 PRO A C 1
ATOM 623 O O . PRO A 1 77 ? -4.480 4.320 -10.320 1.00 66.19 77 PRO A O 1
ATOM 626 N N . LEU A 1 78 ? -3.423 4.474 -8.355 1.00 75.12 78 LEU A N 1
ATOM 627 C CA . LEU A 1 78 ? -2.091 4.542 -8.933 1.00 75.12 78 LEU A CA 1
ATOM 628 C C . LEU A 1 78 ? -1.648 3.111 -9.225 1.00 75.12 78 LEU A C 1
ATOM 630 O O . LEU A 1 78 ? -1.481 2.307 -8.307 1.00 75.12 78 LEU A O 1
ATOM 634 N N . ASP A 1 79 ? -1.445 2.804 -10.502 1.00 86.31 79 ASP A N 1
ATOM 635 C CA . ASP A 1 79 ? -0.981 1.483 -10.931 1.00 86.31 79 ASP A CA 1
ATOM 636 C C . ASP A 1 79 ? 0.467 1.204 -10.525 1.00 86.31 79 ASP A C 1
ATOM 638 O O . ASP A 1 79 ? 0.888 0.049 -10.510 1.00 86.31 79 ASP A O 1
ATOM 642 N N . ALA A 1 80 ? 1.233 2.238 -10.173 1.00 90.94 80 ALA A N 1
ATOM 643 C CA . ALA A 1 80 ? 2.601 2.113 -9.702 1.00 90.94 80 ALA A CA 1
ATOM 644 C C . ALA A 1 80 ? 2.916 3.109 -8.581 1.00 90.94 80 ALA A C 1
ATOM 646 O O . ALA A 1 80 ? 2.343 4.195 -8.513 1.00 90.94 80 ALA A O 1
ATOM 647 N N . VAL A 1 81 ? 3.847 2.732 -7.706 1.00 91.81 81 VAL A N 1
ATOM 648 C CA . VAL A 1 81 ? 4.297 3.547 -6.567 1.00 91.81 81 VAL A CA 1
ATOM 649 C C . VAL A 1 81 ? 5.820 3.518 -6.441 1.00 91.81 81 VAL A C 1
ATOM 651 O O . VAL A 1 81 ? 6.475 2.598 -6.935 1.00 91.81 81 VAL A O 1
ATOM 654 N N . SER A 1 82 ? 6.396 4.496 -5.740 1.00 92.56 82 SER A N 1
ATOM 655 C CA . SER A 1 82 ? 7.833 4.516 -5.444 1.00 92.56 82 SER A CA 1
ATOM 656 C C . SER A 1 82 ? 8.266 3.310 -4.595 1.00 92.56 82 SER A C 1
ATOM 658 O O . SER A 1 82 ? 7.467 2.707 -3.872 1.00 92.56 82 SER A O 1
ATOM 660 N N . VAL A 1 83 ? 9.560 2.964 -4.641 1.00 93.25 83 VAL A N 1
ATOM 661 C CA . VAL A 1 83 ? 10.132 1.881 -3.810 1.00 93.25 83 VAL A CA 1
ATOM 662 C C . VAL A 1 83 ? 9.902 2.127 -2.317 1.00 93.25 83 VAL A C 1
ATOM 664 O O . VAL A 1 83 ? 9.593 1.190 -1.584 1.00 93.25 83 VAL A O 1
ATOM 667 N N . GLU A 1 84 ? 10.028 3.380 -1.880 1.00 92.88 84 GLU A N 1
ATOM 668 C CA . GLU A 1 84 ? 9.774 3.798 -0.501 1.00 92.88 84 GLU A CA 1
ATOM 669 C C . GLU A 1 84 ? 8.331 3.483 -0.104 1.00 92.88 84 GLU A C 1
ATOM 671 O O . GLU A 1 84 ? 8.102 2.722 0.839 1.00 92.88 84 GLU A O 1
ATOM 676 N N . LYS A 1 85 ? 7.351 3.947 -0.892 1.00 91.88 85 LYS A N 1
ATOM 677 C CA . LYS A 1 85 ? 5.943 3.706 -0.581 1.00 91.88 85 LYS A CA 1
ATOM 678 C C . LYS A 1 85 ? 5.586 2.223 -0.629 1.00 91.88 85 LYS A C 1
ATOM 680 O O . LYS A 1 85 ? 4.857 1.734 0.231 1.00 91.88 85 LYS A O 1
ATOM 685 N N . PHE A 1 86 ? 6.130 1.484 -1.594 1.00 93.44 86 PHE A N 1
ATOM 686 C CA . PHE A 1 86 ? 5.943 0.036 -1.659 1.00 93.44 86 PHE A CA 1
ATOM 687 C C . PHE A 1 86 ? 6.516 -0.677 -0.428 1.00 93.44 86 PHE A C 1
ATOM 689 O O . PHE A 1 86 ? 5.936 -1.651 0.048 1.00 93.44 86 PHE A O 1
ATOM 696 N N . SER A 1 87 ? 7.638 -0.194 0.111 1.00 94.69 87 SER A N 1
ATOM 697 C CA . SER A 1 87 ? 8.254 -0.770 1.308 1.00 94.69 87 SER A CA 1
ATOM 698 C C . SER A 1 87 ? 7.383 -0.602 2.555 1.00 94.69 87 SER A C 1
ATOM 700 O O . SER A 1 87 ? 7.234 -1.559 3.320 1.00 94.69 87 SER A O 1
ATOM 702 N N . GLU A 1 88 ? 6.720 0.552 2.692 1.00 91.69 88 GLU A N 1
ATOM 703 C CA . GLU A 1 88 ? 5.720 0.794 3.737 1.00 91.69 88 GLU A CA 1
ATOM 704 C C . GLU A 1 88 ? 4.538 -0.170 3.607 1.00 91.69 88 GLU A C 1
ATOM 706 O O . GLU A 1 88 ? 4.172 -0.825 4.582 1.00 91.69 88 GLU A O 1
ATOM 711 N N . LEU A 1 89 ? 3.979 -0.297 2.396 1.00 90.44 89 LEU A N 1
ATOM 712 C CA . LEU A 1 89 ? 2.838 -1.175 2.114 1.00 90.44 89 LEU A CA 1
ATOM 713 C C . LEU A 1 89 ? 3.160 -2.648 2.393 1.00 90.44 89 LEU A C 1
ATOM 715 O O . LEU A 1 89 ? 2.337 -3.376 2.940 1.00 90.44 89 LEU A O 1
ATOM 719 N N . LEU A 1 90 ? 4.367 -3.087 2.032 1.00 91.00 90 LEU A N 1
ATOM 720 C CA . LEU A 1 90 ? 4.820 -4.462 2.231 1.00 91.00 90 LEU A CA 1
ATOM 721 C C . LEU A 1 90 ? 5.257 -4.744 3.682 1.00 91.00 90 LEU A C 1
ATOM 723 O O . LEU A 1 90 ? 5.455 -5.906 4.044 1.00 91.00 90 LEU A O 1
ATOM 727 N N . GLY A 1 91 ? 5.463 -3.708 4.504 1.00 93.19 91 GLY A N 1
ATOM 728 C CA . GLY A 1 91 ? 5.988 -3.839 5.866 1.00 93.19 91 GLY A CA 1
ATOM 729 C C . GLY A 1 91 ? 7.428 -4.368 5.914 1.00 93.19 91 GLY A C 1
ATOM 730 O O . GLY A 1 91 ? 7.794 -5.101 6.835 1.00 93.19 91 GLY A O 1
ATOM 731 N N . LYS A 1 92 ? 8.249 -4.055 4.903 1.00 94.38 92 LYS A N 1
ATOM 732 C CA . LYS A 1 92 ? 9.660 -4.477 4.810 1.00 94.38 92 LYS A CA 1
ATOM 733 C C . LYS A 1 92 ? 10.578 -3.263 4.713 1.00 94.38 92 LYS A C 1
ATOM 735 O O . LYS A 1 92 ? 10.182 -2.262 4.129 1.00 94.38 92 LYS A O 1
ATOM 740 N N . PRO A 1 93 ? 11.828 -3.347 5.206 1.00 96.81 93 PRO A N 1
ATOM 741 C CA . PRO A 1 93 ? 12.773 -2.255 5.022 1.00 96.81 93 PRO A CA 1
ATOM 742 C C . PRO A 1 93 ? 13.031 -2.024 3.529 1.00 96.81 93 PRO A C 1
ATOM 744 O O . PRO A 1 93 ? 13.181 -2.978 2.759 1.00 96.81 93 PRO A O 1
ATOM 747 N N . GLU A 1 94 ? 13.151 -0.760 3.129 1.00 94.69 94 GLU A N 1
ATOM 748 C CA . GLU A 1 94 ? 13.382 -0.361 1.737 1.00 94.69 94 GLU A CA 1
ATOM 749 C C . GLU A 1 94 ? 14.611 -1.059 1.127 1.00 94.69 94 GLU A C 1
ATOM 751 O O . GLU A 1 94 ? 14.602 -1.479 -0.029 1.00 94.69 94 GLU A O 1
ATOM 756 N N . THR A 1 95 ? 15.657 -1.293 1.927 1.00 96.25 95 THR A N 1
ATOM 757 C CA . THR A 1 95 ? 16.861 -2.030 1.508 1.00 96.25 95 THR A CA 1
ATOM 758 C C . THR A 1 95 ? 16.563 -3.469 1.075 1.00 96.25 95 THR A C 1
ATOM 760 O O . THR A 1 95 ? 17.193 -3.972 0.143 1.00 96.25 95 THR A O 1
ATOM 763 N N . ALA A 1 96 ? 15.592 -4.139 1.703 1.00 96.75 96 ALA A N 1
ATOM 764 C CA . ALA A 1 96 ? 15.147 -5.468 1.293 1.00 96.75 96 ALA A CA 1
ATOM 765 C C . ALA A 1 96 ? 14.348 -5.403 -0.011 1.00 96.75 96 ALA A C 1
ATOM 767 O O . ALA A 1 96 ? 14.581 -6.220 -0.901 1.00 96.75 96 ALA A O 1
ATOM 768 N N . VAL A 1 97 ? 13.476 -4.403 -0.164 1.00 96.06 97 VAL A N 1
ATOM 769 C CA . VAL A 1 97 ? 12.729 -4.182 -1.411 1.00 96.06 97 VAL A CA 1
ATOM 770 C C . VAL A 1 97 ? 13.686 -3.901 -2.572 1.00 96.06 97 VAL A C 1
ATOM 772 O O . VAL A 1 97 ? 13.587 -4.538 -3.616 1.00 96.06 97 VAL A O 1
ATOM 775 N N . ARG A 1 98 ? 14.705 -3.056 -2.382 1.00 94.81 98 ARG A N 1
ATOM 776 C CA . ARG A 1 98 ? 15.747 -2.808 -3.396 1.00 94.81 98 ARG A CA 1
ATOM 777 C C . ARG A 1 98 ? 16.490 -4.083 -3.796 1.00 94.81 98 ARG A C 1
ATOM 779 O O . ARG A 1 98 ? 16.721 -4.303 -4.981 1.00 94.81 98 ARG A O 1
ATOM 786 N N . LYS A 1 99 ? 16.807 -4.965 -2.841 1.00 96.50 99 LYS A N 1
ATOM 787 C CA . LYS A 1 99 ? 17.375 -6.292 -3.147 1.00 96.50 99 LYS A CA 1
ATOM 788 C C . LYS A 1 99 ? 16.405 -7.164 -3.946 1.00 96.50 99 LYS A C 1
ATOM 790 O O . LYS A 1 99 ? 16.846 -7.909 -4.813 1.00 96.50 99 LYS A O 1
ATOM 795 N N . MET A 1 100 ? 15.102 -7.096 -3.678 1.00 95.88 100 MET A N 1
ATOM 796 C CA . MET A 1 100 ? 14.096 -7.817 -4.467 1.00 95.88 100 MET A CA 1
ATOM 797 C C . MET A 1 100 ? 14.045 -7.317 -5.913 1.00 95.88 100 MET A C 1
ATOM 799 O O . MET A 1 100 ? 13.955 -8.142 -6.818 1.00 95.88 100 MET A O 1
ATOM 803 N N . ILE A 1 101 ? 14.173 -6.004 -6.128 1.00 94.44 101 ILE A N 1
ATOM 804 C CA . ILE A 1 101 ? 14.262 -5.404 -7.467 1.00 94.44 101 ILE A CA 1
ATOM 805 C C . ILE A 1 101 ? 15.512 -5.903 -8.199 1.00 94.44 101 ILE A C 1
ATOM 807 O O . ILE A 1 101 ? 15.398 -6.417 -9.303 1.00 94.44 101 ILE A O 1
ATOM 811 N N . ILE A 1 102 ? 16.688 -5.833 -7.562 1.00 93.50 102 ILE A N 1
ATOM 812 C CA . ILE A 1 102 ? 17.956 -6.323 -8.142 1.00 93.50 102 ILE A CA 1
ATOM 813 C C . ILE A 1 102 ? 17.868 -7.813 -8.505 1.00 93.50 102 ILE A C 1
ATOM 815 O O . ILE A 1 102 ? 18.418 -8.246 -9.511 1.00 93.50 102 ILE A O 1
ATOM 819 N N . ASN A 1 103 ? 17.144 -8.595 -7.703 1.00 95.94 103 ASN A N 1
ATOM 820 C CA . ASN A 1 103 ? 16.927 -10.021 -7.934 1.00 95.94 103 ASN A CA 1
ATOM 821 C C . ASN A 1 103 ? 15.745 -10.324 -8.878 1.00 95.94 103 ASN A C 1
ATOM 823 O O . ASN A 1 103 ? 15.288 -11.466 -8.907 1.00 95.94 103 ASN A O 1
ATOM 827 N N . ASN A 1 104 ? 15.215 -9.331 -9.603 1.00 93.62 104 ASN A N 1
ATOM 828 C CA . ASN A 1 104 ? 14.103 -9.471 -10.553 1.00 93.62 104 ASN A CA 1
ATOM 829 C C . ASN A 1 104 ? 12.826 -10.099 -9.960 1.00 93.62 104 ASN A C 1
ATOM 831 O O . ASN A 1 104 ? 12.086 -10.806 -10.642 1.00 93.62 104 ASN A O 1
ATOM 835 N N . LYS A 1 105 ? 12.550 -9.847 -8.674 1.00 94.94 105 LYS A N 1
ATOM 836 C CA . LYS A 1 105 ? 11.371 -10.387 -7.971 1.00 94.94 105 LYS A CA 1
ATOM 837 C C . LYS A 1 105 ? 10.158 -9.459 -7.993 1.00 94.94 105 LYS A C 1
ATOM 839 O O . LYS A 1 105 ? 9.107 -9.843 -7.491 1.00 94.94 105 LYS A O 1
AT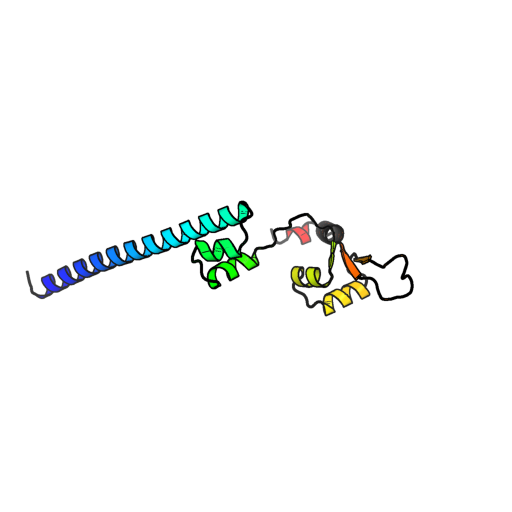OM 844 N N . LEU A 1 106 ? 10.304 -8.240 -8.509 1.00 96.19 106 LEU A N 1
ATOM 845 C CA . LEU A 1 106 ? 9.256 -7.222 -8.514 1.00 96.19 106 LEU A CA 1
ATOM 846 C C . LEU A 1 106 ? 9.090 -6.630 -9.919 1.00 96.19 106 LEU A C 1
ATOM 848 O O . LEU A 1 106 ? 10.099 -6.399 -10.587 1.00 96.19 106 LEU A O 1
ATOM 852 N N . PRO A 1 107 ? 7.848 -6.369 -10.366 1.00 95.38 107 PRO A N 1
ATOM 853 C CA . PRO A 1 107 ? 7.594 -5.649 -11.607 1.00 95.38 107 PRO A CA 1
ATOM 854 C C . PRO A 1 107 ? 7.906 -4.162 -11.405 1.00 95.38 107 PRO A C 1
ATOM 856 O O . PRO A 1 107 ? 7.272 -3.497 -10.586 1.00 95.38 107 PRO A O 1
ATOM 859 N N . VAL A 1 108 ? 8.904 -3.650 -12.126 1.00 94.69 108 VAL A N 1
ATOM 860 C CA . VAL A 1 108 ? 9.399 -2.277 -11.971 1.00 94.69 108 VAL A CA 1
ATOM 861 C C . VAL A 1 108 ? 9.467 -1.571 -13.317 1.00 94.69 108 VAL A C 1
ATOM 863 O O . VAL A 1 108 ? 9.897 -2.162 -14.305 1.00 94.69 108 VAL A O 1
ATOM 866 N N . VAL A 1 109 ? 9.084 -0.296 -13.328 1.00 92.00 109 VAL A N 1
ATOM 867 C CA . VAL A 1 109 ? 9.338 0.651 -14.417 1.00 92.00 109 VAL A CA 1
ATOM 868 C C . VAL A 1 109 ? 10.427 1.620 -13.969 1.00 92.00 109 VAL A C 1
ATOM 870 O O . VAL A 1 109 ? 10.400 2.114 -12.840 1.00 92.00 109 VAL A O 1
ATOM 873 N N . GLU A 1 110 ? 11.400 1.871 -14.842 1.00 88.69 110 GLU A N 1
ATOM 874 C CA . GLU A 1 110 ? 12.429 2.888 -14.623 1.00 88.69 110 GLU A CA 1
ATOM 875 C C . GLU A 1 110 ? 11.997 4.192 -15.302 1.00 88.69 110 GLU A C 1
ATOM 877 O O . GLU A 1 110 ? 11.798 4.238 -16.515 1.00 88.69 110 GLU A O 1
ATOM 882 N N . LEU A 1 111 ? 11.832 5.248 -14.509 1.00 83.69 111 LEU A N 1
ATOM 883 C CA . LEU A 1 111 ? 11.557 6.600 -14.974 1.00 83.69 111 LEU A CA 1
ATOM 884 C C . LEU A 1 111 ? 12.892 7.331 -15.118 1.00 83.69 111 LEU A C 1
ATOM 886 O O . LEU A 1 111 ? 13.447 7.854 -14.149 1.00 83.69 111 LEU A O 1
ATOM 890 N N . THR A 1 112 ? 13.421 7.318 -16.336 1.00 80.25 112 THR A N 1
ATOM 891 C CA . THR A 1 112 ? 14.664 8.006 -16.700 1.00 80.25 112 THR A CA 1
ATOM 892 C C . THR A 1 112 ? 14.334 9.153 -17.644 1.00 80.25 112 THR A C 1
ATOM 894 O O . THR A 1 112 ? 13.497 9.003 -18.533 1.00 80.25 112 THR A O 1
ATOM 897 N N . ASP A 1 113 ? 14.991 10.294 -17.452 1.00 76.50 113 ASP A N 1
ATOM 898 C CA . ASP A 1 113 ? 14.888 11.428 -18.367 1.00 76.50 113 ASP A CA 1
ATOM 899 C C . ASP A 1 113 ? 15.414 11.022 -19.764 1.00 76.50 113 ASP A C 1
ATOM 901 O O . ASP A 1 113 ? 16.570 10.592 -19.871 1.00 76.50 113 ASP A O 1
ATOM 905 N N . PRO A 1 114 ? 14.594 11.134 -20.831 1.00 74.00 114 PRO A N 1
ATOM 906 C CA . PRO A 1 114 ? 14.999 10.791 -22.192 1.00 74.00 114 PRO A CA 1
ATOM 907 C C . PRO A 1 114 ? 16.216 11.578 -22.696 1.00 74.00 114 PRO A C 1
ATOM 909 O O . PRO A 1 114 ? 16.984 11.056 -23.505 1.00 74.00 114 PRO A O 1
ATOM 912 N N . GLU A 1 115 ? 16.401 12.818 -22.235 1.00 75.62 115 GLU A N 1
ATOM 913 C CA . GLU A 1 115 ? 17.491 13.699 -22.669 1.00 75.62 115 GLU A CA 1
ATOM 914 C C . GLU A 1 115 ? 18.767 13.493 -21.840 1.00 75.62 115 GLU A C 1
ATOM 916 O O . GLU A 1 115 ? 19.878 13.730 -22.322 1.00 75.62 115 GLU A O 1
ATOM 921 N N . ALA A 1 116 ? 18.637 12.969 -20.618 1.00 67.50 116 ALA A N 1
ATOM 922 C CA . ALA A 1 116 ? 19.747 12.703 -19.707 1.00 67.50 116 ALA A CA 1
ATOM 923 C C . ALA A 1 116 ? 20.167 11.220 -19.702 1.00 67.50 116 ALA A C 1
ATOM 925 O O . ALA A 1 116 ? 20.471 10.655 -18.651 1.00 67.50 116 ALA A O 1
ATOM 926 N N . ALA A 1 117 ? 20.249 10.597 -20.884 1.00 57.94 117 ALA A N 1
ATOM 927 C CA . ALA A 1 117 ? 20.512 9.163 -21.084 1.00 57.94 117 ALA A CA 1
ATOM 928 C C . ALA A 1 117 ? 21.766 8.593 -20.370 1.00 57.94 117 ALA A C 1
ATOM 930 O O . ALA A 1 117 ? 21.900 7.378 -20.235 1.00 57.94 117 ALA A O 1
ATOM 931 N N . ALA A 1 118 ? 22.686 9.446 -19.905 1.00 58.31 118 ALA A N 1
ATOM 932 C CA . ALA A 1 118 ? 23.909 9.056 -19.200 1.00 58.31 118 ALA A CA 1
ATOM 933 C C . ALA A 1 118 ? 23.944 9.452 -17.707 1.00 58.31 118 ALA A C 1
ATOM 935 O O . ALA A 1 118 ? 24.877 9.068 -16.998 1.00 58.31 118 ALA A O 1
ATOM 936 N N . ALA A 1 119 ? 22.973 10.223 -17.205 1.00 54.59 119 ALA A N 1
ATOM 937 C CA . ALA A 1 119 ? 23.055 10.845 -15.887 1.00 54.59 119 ALA A CA 1
ATOM 938 C C . ALA A 1 119 ? 21.994 10.297 -14.920 1.00 54.59 119 ALA A C 1
ATOM 940 O O . ALA A 1 119 ? 20.866 10.769 -14.869 1.00 54.59 119 ALA A O 1
ATOM 941 N N . ARG A 1 120 ? 22.459 9.379 -14.060 1.00 56.59 120 ARG A N 1
ATOM 942 C CA . ARG A 1 120 ? 21.792 8.780 -12.886 1.00 56.59 120 ARG A CA 1
ATOM 943 C C . ARG A 1 120 ? 20.748 7.704 -13.197 1.00 56.59 120 ARG A C 1
ATOM 945 O O . ARG A 1 120 ? 19.943 7.808 -14.107 1.00 56.59 120 ARG A O 1
ATOM 952 N N . VAL A 1 121 ? 20.800 6.650 -12.379 1.00 62.84 121 VAL A N 1
ATOM 953 C CA . VAL A 1 121 ? 19.800 5.577 -12.321 1.00 62.84 121 VAL A CA 1
ATOM 954 C C . VAL A 1 121 ? 18.429 6.229 -12.156 1.00 62.84 121 VAL A C 1
ATOM 956 O O . VAL A 1 121 ? 18.212 6.905 -11.148 1.00 62.84 121 VAL A O 1
ATOM 959 N N . GLY A 1 122 ? 17.556 6.051 -13.149 1.00 68.81 122 GLY A N 1
ATOM 960 C CA . GLY A 1 122 ? 16.194 6.570 -13.126 1.00 68.81 122 GLY A CA 1
ATOM 961 C C . GLY A 1 122 ? 15.430 6.116 -11.886 1.00 68.81 122 GLY A C 1
ATOM 962 O O . GLY A 1 122 ? 15.760 5.108 -11.245 1.00 68.81 122 GLY A O 1
ATOM 963 N N . GLU A 1 123 ? 14.409 6.880 -11.520 1.00 84.94 123 GLU A N 1
ATOM 964 C CA . GLU A 1 123 ? 13.572 6.529 -10.383 1.00 84.94 123 GLU A CA 1
ATOM 965 C C . GLU A 1 123 ? 12.829 5.221 -10.678 1.00 84.94 123 GLU A C 1
ATOM 967 O O . GLU A 1 123 ? 12.262 5.036 -11.752 1.00 84.94 123 GLU A O 1
ATOM 972 N N . ARG A 1 124 ? 12.848 4.280 -9.732 1.00 90.56 124 ARG A N 1
ATOM 973 C CA . ARG A 1 124 ? 12.215 2.969 -9.907 1.00 90.56 124 ARG A CA 1
ATOM 974 C C . ARG A 1 124 ? 10.850 2.944 -9.257 1.00 90.56 124 ARG A C 1
ATOM 976 O O . ARG A 1 124 ? 10.737 3.190 -8.057 1.00 90.56 124 ARG A O 1
ATOM 983 N N . TRP A 1 125 ? 9.835 2.610 -10.038 1.00 93.94 125 TRP A N 1
ATOM 984 C CA . TRP A 1 125 ? 8.456 2.513 -9.579 1.00 93.94 125 TRP A CA 1
ATOM 985 C C . TRP A 1 125 ? 7.977 1.070 -9.680 1.00 93.94 125 TRP A C 1
ATOM 987 O O . TRP A 1 125 ? 8.144 0.428 -10.714 1.00 93.94 125 TRP A O 1
ATOM 997 N N . VAL A 1 126 ? 7.404 0.544 -8.599 1.00 94.38 126 VAL A N 1
ATOM 998 C CA . VAL A 1 126 ? 6.843 -0.810 -8.543 1.00 94.38 126 VAL A CA 1
ATOM 999 C C . VAL A 1 126 ? 5.408 -0.767 -9.050 1.00 94.38 126 VAL A C 1
ATOM 1001 O O . VAL A 1 126 ? 4.597 -0.017 -8.512 1.00 94.38 126 VAL A O 1
ATOM 1004 N N . VAL A 1 127 ? 5.091 -1.585 -10.054 1.00 94.69 127 VAL A N 1
ATOM 1005 C CA . VAL A 1 127 ? 3.748 -1.670 -10.646 1.00 94.69 127 VAL A CA 1
ATOM 1006 C C . VAL A 1 127 ? 2.865 -2.577 -9.782 1.00 94.69 127 VAL A C 1
ATOM 1008 O O . VAL A 1 127 ? 3.023 -3.799 -9.771 1.00 94.69 127 VAL A O 1
ATOM 1011 N N . ILE A 1 128 ? 1.941 -1.976 -9.034 1.00 92.56 128 ILE A N 1
ATOM 1012 C CA . ILE A 1 128 ? 1.050 -2.644 -8.079 1.00 92.56 128 ILE A CA 1
ATOM 1013 C C . ILE A 1 128 ? 0.074 -3.587 -8.780 1.00 92.56 128 ILE A C 1
ATOM 1015 O O . ILE A 1 128 ? -0.143 -4.703 -8.307 1.00 92.56 128 ILE A O 1
ATOM 1019 N N . SER A 1 129 ? -0.496 -3.169 -9.910 1.00 91.31 129 SER A N 1
ATOM 1020 C CA . SER A 1 129 ? -1.465 -3.975 -10.660 1.00 91.31 129 SER A CA 1
ATOM 1021 C C . SER A 1 129 ? -0.852 -5.298 -11.135 1.00 91.31 129 SER A C 1
ATOM 1023 O O . SER A 1 129 ? -1.407 -6.368 -10.880 1.00 91.31 129 SER A O 1
ATOM 1025 N N . GLU A 1 130 ? 0.350 -5.250 -11.710 1.00 93.62 130 GLU A N 1
ATOM 1026 C CA . GLU A 1 130 ? 1.090 -6.444 -12.131 1.00 93.62 130 GLU A CA 1
ATOM 1027 C C . GLU A 1 130 ? 1.563 -7.304 -10.958 1.00 93.62 130 GLU A C 1
ATOM 1029 O O . GLU A 1 130 ? 1.548 -8.534 -11.046 1.00 93.62 130 GLU A O 1
ATOM 1034 N N . PHE A 1 131 ? 1.965 -6.686 -9.844 1.00 94.31 131 PHE A N 1
ATOM 1035 C CA . PHE A 1 131 ? 2.315 -7.431 -8.638 1.00 94.31 131 PHE A CA 1
ATOM 1036 C C . PHE A 1 131 ? 1.115 -8.242 -8.131 1.00 94.31 131 PHE A C 1
ATOM 1038 O O . PHE A 1 131 ? 1.225 -9.456 -7.957 1.00 94.31 131 PHE A O 1
ATOM 1045 N N . ASN A 1 132 ? -0.045 -7.597 -7.972 1.00 92.06 132 ASN A N 1
ATOM 1046 C CA . ASN A 1 132 ? -1.272 -8.244 -7.507 1.00 92.06 132 ASN A CA 1
ATOM 1047 C C . ASN A 1 132 ? -1.731 -9.347 -8.463 1.00 92.06 132 ASN A C 1
ATOM 1049 O O . ASN A 1 132 ? -2.087 -10.436 -8.012 1.00 92.06 132 ASN A O 1
ATOM 1053 N N . ARG A 1 133 ? -1.666 -9.100 -9.778 1.00 93.06 133 ARG A N 1
ATOM 1054 C CA . ARG A 1 133 ? -1.978 -10.109 -10.796 1.00 93.06 133 ARG A CA 1
ATOM 1055 C C . ARG A 1 133 ? -1.129 -11.365 -10.610 1.00 93.06 133 ARG A C 1
ATOM 1057 O O . ARG A 1 133 ? -1.683 -12.455 -10.518 1.00 93.06 133 ARG A O 1
ATOM 1064 N N . ARG A 1 134 ? 0.194 -11.218 -10.476 1.00 92.56 134 ARG A N 1
ATOM 1065 C CA . ARG A 1 134 ? 1.109 -12.358 -10.285 1.00 92.56 134 ARG A CA 1
ATOM 1066 C C . ARG A 1 134 ? 0.885 -13.094 -8.969 1.00 92.56 134 ARG A C 1
ATOM 1068 O O . ARG A 1 134 ? 1.023 -14.311 -8.938 1.00 92.56 134 ARG A O 1
ATOM 1075 N N . VAL A 1 135 ? 0.554 -12.382 -7.892 1.00 93.75 135 VAL A N 1
ATOM 1076 C CA . VAL A 1 135 ? 0.225 -13.005 -6.600 1.00 93.75 135 VAL A CA 1
ATOM 1077 C C . VAL A 1 135 ? -1.035 -13.863 -6.721 1.00 93.75 135 VAL A C 1
ATOM 1079 O O . VAL A 1 135 ? -1.040 -14.999 -6.255 1.00 93.75 135 VAL A O 1
ATOM 1082 N N . LEU A 1 136 ? -2.077 -13.352 -7.381 1.00 92.94 136 LEU 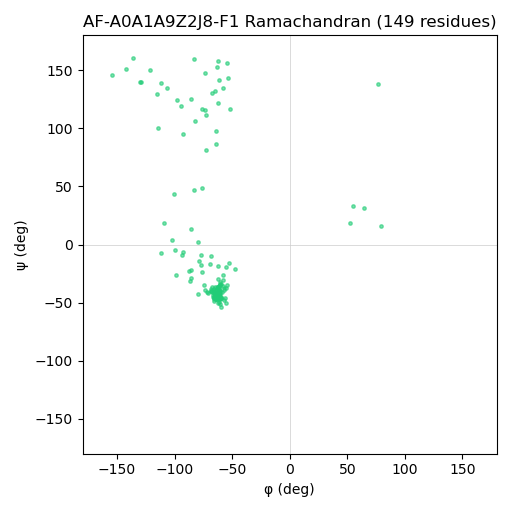A N 1
ATOM 1083 C CA . LEU A 1 136 ? -3.309 -14.106 -7.617 1.00 92.94 136 LEU A CA 1
ATOM 1084 C C . LEU A 1 136 ? -3.071 -15.302 -8.541 1.00 92.94 136 LEU A C 1
ATOM 1086 O O . LEU A 1 136 ? -3.493 -16.406 -8.216 1.00 92.94 136 LEU A O 1
ATOM 1090 N N . GLU A 1 137 ? -2.362 -15.109 -9.656 1.00 93.62 137 GLU A N 1
ATOM 1091 C CA . GLU A 1 137 ? -1.980 -16.201 -10.559 1.00 93.62 137 GLU A CA 1
ATOM 1092 C C . GLU A 1 137 ? -1.205 -17.289 -9.804 1.00 93.62 137 GLU A C 1
ATOM 1094 O O . GLU A 1 137 ? -1.529 -18.467 -9.925 1.00 93.62 137 GLU A O 1
ATOM 1099 N N . ALA A 1 138 ? -0.230 -16.911 -8.971 1.00 93.50 138 ALA A N 1
ATOM 1100 C CA . ALA A 1 138 ? 0.514 -17.859 -8.148 1.00 93.50 138 ALA A CA 1
ATOM 1101 C C . ALA A 1 138 ? -0.407 -18.625 -7.189 1.00 93.50 138 ALA A C 1
ATOM 1103 O O . ALA A 1 138 ? -0.327 -19.847 -7.144 1.00 93.50 138 ALA A O 1
ATOM 1104 N N . TYR A 1 139 ? -1.315 -17.934 -6.491 1.00 92.81 139 TYR A N 1
ATOM 1105 C CA . TYR A 1 139 ? -2.274 -18.557 -5.576 1.00 92.81 139 TYR A CA 1
ATOM 1106 C C . TYR A 1 139 ? -3.182 -19.578 -6.277 1.00 92.81 139 TYR A C 1
ATOM 1108 O O . TYR A 1 139 ? -3.365 -20.687 -5.782 1.00 92.81 139 TYR A O 1
ATOM 1116 N N . TYR A 1 140 ? -3.725 -19.235 -7.448 1.00 92.44 140 TYR A N 1
ATOM 1117 C CA . TYR A 1 140 ? -4.624 -20.124 -8.189 1.00 92.44 140 TYR A CA 1
ATOM 1118 C C . TYR A 1 140 ? -3.912 -21.260 -8.927 1.00 92.44 140 TYR A C 1
ATOM 1120 O O . TYR A 1 140 ? -4.563 -22.246 -9.265 1.00 92.44 140 TYR A O 1
ATOM 1128 N N . ASN A 1 141 ? -2.601 -21.151 -9.146 1.00 93.94 141 ASN A N 1
ATOM 1129 C CA . ASN A 1 141 ? -1.793 -22.228 -9.715 1.00 93.94 141 ASN A CA 1
ATOM 1130 C C . ASN A 1 141 ? -1.464 -23.341 -8.703 1.00 93.94 141 ASN A C 1
ATOM 1132 O O . ASN A 1 141 ? -0.936 -24.377 -9.106 1.00 93.94 141 ASN A O 1
ATOM 1136 N N . HIS A 1 142 ? -1.766 -23.159 -7.413 1.00 90.94 142 HIS A N 1
ATOM 1137 C CA . HIS A 1 142 ? -1.680 -24.242 -6.434 1.00 90.94 142 HIS A CA 1
ATOM 1138 C C . HIS A 1 142 ? -2.828 -25.254 -6.612 1.00 90.94 142 HIS A C 1
ATOM 1140 O O . HIS A 1 142 ? -3.944 -24.855 -6.965 1.00 90.94 142 HIS A O 1
ATOM 1146 N N . PRO A 1 143 ? -2.593 -26.552 -6.330 1.00 94.19 143 PRO A N 1
ATOM 1147 C CA . PRO A 1 143 ? -3.657 -27.550 -6.261 1.00 94.19 143 PRO A CA 1
ATOM 1148 C C . PRO A 1 143 ? -4.767 -27.115 -5.301 1.00 94.19 143 PRO A C 1
ATOM 1150 O O . PRO A 1 143 ? -4.491 -26.521 -4.255 1.00 94.19 143 PRO A O 1
ATOM 1153 N N . ALA A 1 144 ? -6.023 -27.418 -5.641 1.00 90.06 144 ALA A N 1
ATOM 1154 C CA . ALA A 1 144 ? -7.171 -27.018 -4.827 1.00 90.06 144 ALA A CA 1
ATOM 1155 C C . ALA A 1 144 ? -7.083 -27.598 -3.408 1.00 90.06 144 ALA A C 1
ATOM 1157 O O . ALA A 1 144 ? -7.443 -26.927 -2.447 1.00 90.06 144 ALA A O 1
ATOM 1158 N N . GLU A 1 145 ? -6.526 -28.803 -3.277 1.00 90.31 145 GLU A N 1
ATOM 1159 C CA . GLU A 1 145 ? -6.310 -29.486 -2.007 1.00 90.31 145 GLU A CA 1
ATOM 1160 C C . GLU A 1 145 ? -5.360 -28.716 -1.086 1.00 90.31 145 GLU A C 1
ATOM 1162 O O . GLU A 1 145 ? -5.589 -28.690 0.115 1.00 90.31 145 GLU A O 1
ATOM 1167 N N . GLU A 1 146 ? -4.315 -28.078 -1.622 1.00 90.75 146 GLU A N 1
ATOM 1168 C CA . GLU A 1 146 ? -3.391 -27.245 -0.838 1.00 90.75 146 GLU A CA 1
ATOM 1169 C C . GLU A 1 146 ? -3.981 -25.859 -0.570 1.00 90.75 146 GLU A C 1
ATOM 1171 O O . GLU A 1 146 ? -3.876 -25.328 0.536 1.00 90.75 146 GLU A O 1
ATOM 1176 N N . ARG A 1 147 ? -4.604 -25.270 -1.595 1.00 90.81 147 ARG A N 1
ATOM 1177 C CA . ARG A 1 147 ? -5.158 -23.916 -1.560 1.00 90.81 147 ARG A CA 1
ATOM 1178 C C . ARG A 1 147 ? -6.311 -23.787 -0.568 1.00 90.81 147 ARG A C 1
ATOM 1180 O O . ARG A 1 147 ? -6.381 -22.789 0.143 1.00 90.81 147 ARG A O 1
ATOM 1187 N N . ASP A 1 148 ? -7.188 -24.785 -0.525 1.00 92.75 148 ASP A N 1
ATOM 1188 C CA . ASP A 1 148 ? -8.428 -24.761 0.252 1.00 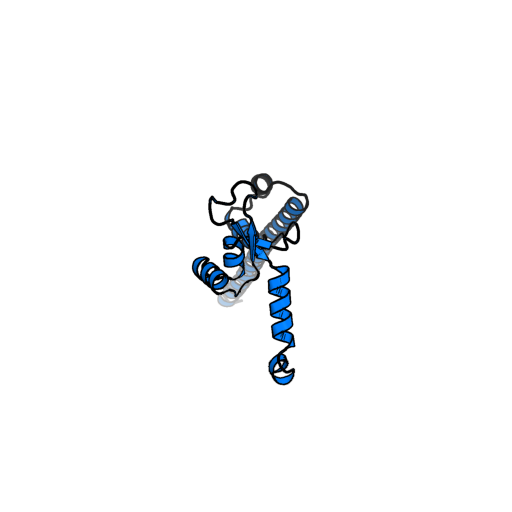92.75 148 ASP A CA 1
ATOM 1189 C C . ASP A 1 148 ? -8.314 -25.581 1.551 1.00 92.75 148 ASP A C 1
ATOM 1191 O O . ASP A 1 148 ? -9.278 -25.665 2.300 1.00 92.75 148 ASP A O 1
ATOM 1195 N N . ALA A 1 149 ? -7.134 -26.137 1.869 1.00 91.62 149 ALA A N 1
ATOM 1196 C CA . ALA A 1 149 ? -6.887 -26.953 3.070 1.00 91.62 149 ALA A CA 1
ATOM 1197 C C . ALA A 1 149 ? -7.249 -26.274 4.406 1.00 91.62 149 ALA A C 1
ATOM 1199 O O . ALA A 1 149 ? -7.340 -26.939 5.436 1.00 91.62 149 ALA A O 1
ATOM 1200 N N . TRP A 1 150 ? -7.355 -24.946 4.410 1.00 87.69 150 TRP A N 1
ATOM 1201 C CA . TRP A 1 150 ? -7.600 -24.125 5.594 1.00 87.69 150 TRP A CA 1
ATOM 1202 C C . TRP A 1 150 ? -9.066 -23.683 5.752 1.00 87.69 150 TRP A C 1
ATOM 1204 O O . TRP A 1 150 ? -9.372 -23.030 6.752 1.00 87.69 150 TRP A O 1
ATOM 1214 N N . LEU A 1 151 ? -9.934 -23.996 4.779 1.00 76.06 151 LEU A N 1
ATOM 1215 C CA . LEU A 1 151 ? -11.377 -23.719 4.792 1.00 76.06 151 LEU A CA 1
ATOM 1216 C C . LEU A 1 151 ? -12.158 -24.858 5.460 1.00 76.06 151 LEU A C 1
ATOM 1218 O O . LEU A 1 151 ? -13.140 -24.534 6.166 1.00 76.06 151 LEU A O 1
#